Protein AF-A0A358N9A8-F1 (afdb_monomer_lite)

Foldseek 3Di:
DDDQDFPWKWKWFFPDWDDDPFWIKTWIWTAIPPFAIKTKIKIQGAPDPVSQKDWIWIKMWHQGPVRDIKIWTWTFMWGDDPQKIWTWTWTCIPVQFIKIKIWIQRNVVRMIIITIGGDDRPPD

Radius of gyration: 14.3 Å; chains: 1; bounding box: 41×36×43 Å

Sequence (124 aa):
MTSIQTKGTGSGTISLVEVDTSEIRIHFEGKVDGFGRIFSTIRLRATDPKRELGSVEGNACIFAPDHSLITSPVRGSFRRVGDTFHTTHTDAVSDGRMNIVRQVHNLATKEVDIQWFSTFDTDS

Secondary structure (DSSP, 8-state):
-------EEEEEEEEEEEE-SS-EEEEEEEEETTTEEEEEEEEEEESSTT--EEEEEEEEEEE-TTS-EEEEEEEEEEEEETTEEEEEEEEE-TTS-EEEEEEEEETTT-EEEEEEEEEE-TT-

Structure (mmCIF, N/CA/C/O backbone):
data_AF-A0A358N9A8-F1
#
_entry.id   AF-A0A358N9A8-F1
#
loop_
_atom_site.group_PDB
_atom_site.id
_atom_site.type_symbol
_atom_site.label_atom_id
_atom_site.label_alt_id
_atom_site.label_comp_id
_atom_site.label_asym_id
_atom_site.label_entity_id
_atom_site.label_seq_id
_atom_site.pdbx_PDB_ins_code
_atom_site.Cartn_x
_atom_site.Cartn_y
_atom_site.Cartn_z
_atom_site.occupancy
_atom_site.B_iso_or_equiv
_atom_site.auth_seq_id
_atom_site.auth_comp_id
_atom_site.auth_asym_id
_atom_site.auth_atom_id
_atom_site.pdbx_PDB_model_num
ATOM 1 N N . MET A 1 1 ? 11.532 27.191 4.819 1.00 44.78 1 MET A N 1
ATOM 2 C CA . MET A 1 1 ? 11.197 25.752 4.841 1.00 44.78 1 MET A CA 1
ATOM 3 C C . MET A 1 1 ? 10.933 25.340 3.406 1.00 44.78 1 MET A C 1
ATOM 5 O O . MET A 1 1 ? 9.970 25.827 2.829 1.00 44.78 1 MET A O 1
ATOM 9 N N . THR A 1 2 ? 11.815 24.553 2.800 1.00 49.38 2 THR A N 1
ATOM 10 C CA . THR A 1 2 ? 11.597 24.027 1.446 1.00 49.38 2 THR A CA 1
ATOM 11 C C . THR A 1 2 ? 10.539 22.935 1.553 1.00 49.38 2 THR A C 1
ATOM 13 O O . THR A 1 2 ? 10.720 21.982 2.308 1.00 49.38 2 THR A O 1
ATOM 16 N N . SER A 1 3 ? 9.395 23.106 0.895 1.00 59.84 3 SER A N 1
ATOM 17 C CA . SER A 1 3 ? 8.354 22.081 0.878 1.00 59.84 3 SER A CA 1
ATOM 18 C C . SER A 1 3 ? 8.841 20.871 0.084 1.00 59.84 3 SER A C 1
ATOM 20 O O . SER A 1 3 ? 9.445 21.019 -0.977 1.00 59.84 3 SER A O 1
ATOM 22 N N . ILE A 1 4 ? 8.577 19.669 0.596 1.00 65.50 4 ILE A N 1
ATOM 23 C CA . ILE A 1 4 ? 8.760 18.435 -0.168 1.00 65.50 4 ILE A CA 1
ATOM 24 C C . ILE A 1 4 ? 7.751 18.476 -1.329 1.00 65.50 4 ILE A C 1
ATOM 26 O O . ILE A 1 4 ? 6.540 18.456 -1.111 1.00 65.50 4 ILE A O 1
ATOM 30 N N . GLN A 1 5 ? 8.255 18.634 -2.554 1.00 71.69 5 GLN A N 1
ATOM 31 C CA . GLN A 1 5 ? 7.444 18.740 -3.769 1.00 71.69 5 GLN A CA 1
ATOM 32 C C . GLN A 1 5 ? 7.096 17.350 -4.289 1.00 71.69 5 GLN A C 1
ATOM 34 O O . GLN A 1 5 ? 7.977 16.498 -4.428 1.00 71.69 5 GLN A O 1
ATOM 39 N N . THR A 1 6 ? 5.814 17.129 -4.586 1.00 81.25 6 THR A N 1
ATOM 40 C CA . THR A 1 6 ? 5.368 15.877 -5.205 1.00 81.25 6 THR A CA 1
ATOM 41 C C . THR A 1 6 ? 6.037 15.706 -6.562 1.00 81.25 6 THR A C 1
ATOM 43 O O . THR A 1 6 ? 6.132 16.654 -7.343 1.00 81.25 6 THR A O 1
ATOM 46 N N . LYS A 1 7 ? 6.533 14.502 -6.833 1.00 86.81 7 LYS A N 1
ATOM 47 C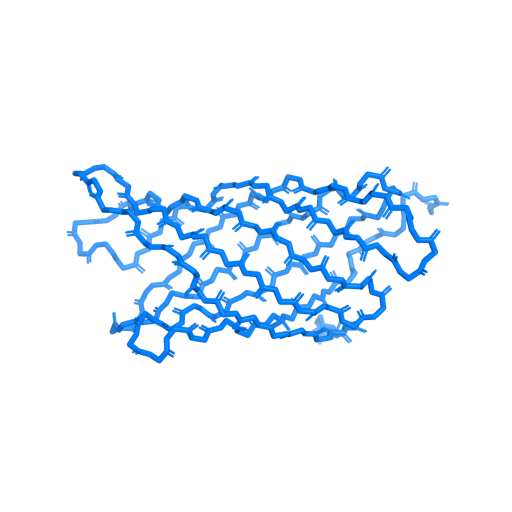 CA . LYS A 1 7 ? 7.105 14.146 -8.134 1.00 86.81 7 LYS A CA 1
ATOM 48 C C . LYS A 1 7 ? 6.078 13.479 -9.040 1.00 86.81 7 LYS A C 1
ATOM 50 O O . LYS A 1 7 ? 6.204 13.564 -10.257 1.00 86.81 7 LYS A O 1
ATOM 55 N N . GLY A 1 8 ? 5.056 12.864 -8.456 1.00 91.25 8 GLY A N 1
ATOM 56 C CA . GLY A 1 8 ? 3.970 12.262 -9.206 1.00 91.25 8 GLY A CA 1
ATOM 57 C C . GLY A 1 8 ? 2.862 11.733 -8.309 1.00 91.25 8 GLY A C 1
ATOM 58 O O . GLY A 1 8 ? 2.958 11.712 -7.077 1.00 91.25 8 GLY A O 1
ATOM 59 N N . THR A 1 9 ? 1.788 11.320 -8.966 1.00 95.94 9 THR A N 1
ATOM 60 C CA . THR A 1 9 ? 0.574 10.811 -8.339 1.00 95.94 9 THR A CA 1
ATOM 61 C C . THR A 1 9 ? 0.282 9.388 -8.788 1.00 95.94 9 THR A C 1
ATOM 63 O O . THR A 1 9 ? 0.950 8.821 -9.651 1.00 95.94 9 THR A O 1
ATOM 66 N N . GLY A 1 10 ? -0.706 8.777 -8.159 1.00 96.75 10 GLY A N 1
ATOM 67 C CA . GLY A 1 10 ? -1.275 7.516 -8.581 1.00 96.75 10 GLY A CA 1
ATOM 68 C C . GLY A 1 10 ? -2.612 7.300 -7.899 1.00 96.75 10 GLY A C 1
ATOM 69 O O . GLY A 1 10 ? -2.962 8.000 -6.949 1.00 96.75 10 GLY A O 1
ATOM 70 N N . SER A 1 11 ? -3.346 6.315 -8.386 1.00 98.31 11 SER A N 1
ATOM 71 C CA . SER A 1 11 ? -4.594 5.876 -7.775 1.00 98.31 11 SER A CA 1
ATOM 72 C C . SER A 1 11 ? -4.722 4.366 -7.879 1.00 98.31 11 SER A C 1
ATOM 74 O O . SER A 1 11 ? -4.115 3.732 -8.749 1.00 98.31 11 SER A O 1
ATOM 76 N N . GLY A 1 12 ? -5.497 3.780 -6.978 1.00 98.25 12 GLY A N 1
ATOM 77 C CA . GLY A 1 12 ? -5.767 2.355 -6.960 1.00 98.25 12 GLY A CA 1
ATOM 78 C C . GLY A 1 12 ? -7.076 2.005 -6.278 1.00 98.25 12 GLY A C 1
ATOM 79 O O . GLY A 1 12 ? -7.799 2.861 -5.768 1.00 98.25 12 GLY A O 1
ATOM 80 N N . THR A 1 13 ? -7.358 0.712 -6.267 1.00 98.81 13 THR A N 1
ATOM 81 C CA . THR A 1 13 ? -8.537 0.119 -5.654 1.00 98.81 13 THR A CA 1
ATOM 82 C C . THR A 1 13 ? -8.106 -0.982 -4.700 1.00 98.81 13 THR A C 1
ATOM 84 O O . THR A 1 13 ? -7.287 -1.838 -5.040 1.00 98.81 13 THR A O 1
ATOM 87 N N . ILE A 1 14 ? -8.669 -0.963 -3.496 1.00 98.88 14 ILE A N 1
ATOM 88 C CA . ILE A 1 14 ? -8.496 -2.008 -2.493 1.00 98.88 14 ILE A CA 1
ATOM 89 C C . ILE A 1 14 ? -9.221 -3.263 -2.976 1.00 98.88 14 ILE A C 1
ATOM 91 O O . ILE A 1 14 ? -10.448 -3.281 -3.076 1.00 98.88 14 ILE A O 1
ATOM 95 N N . SER A 1 15 ? -8.466 -4.326 -3.231 1.00 98.56 15 SER A N 1
ATOM 96 C CA . SER A 1 15 ? -8.985 -5.614 -3.693 1.00 98.56 15 SER A CA 1
ATOM 97 C C . SER A 1 15 ? -9.342 -6.550 -2.538 1.00 98.56 15 SER A C 1
ATOM 99 O O . SER A 1 15 ? -10.272 -7.347 -2.652 1.00 98.56 15 SER A O 1
ATOM 101 N N . LEU A 1 16 ? -8.643 -6.439 -1.405 1.00 98.56 16 LEU A N 1
ATOM 102 C CA . LEU A 1 16 ? -8.885 -7.256 -0.217 1.00 98.56 16 LEU A CA 1
ATOM 103 C C . LEU A 1 16 ? -8.461 -6.514 1.054 1.00 98.56 16 LEU A C 1
ATOM 105 O O . LEU A 1 16 ? -7.435 -5.835 1.088 1.00 98.56 16 LEU A O 1
ATOM 109 N N . VAL A 1 17 ? -9.240 -6.694 2.122 1.00 98.25 17 VAL A N 1
ATOM 110 C CA . VAL A 1 17 ? -8.864 -6.297 3.482 1.00 98.25 17 VAL A CA 1
ATOM 111 C C . VAL A 1 17 ? -8.942 -7.526 4.375 1.00 98.25 17 VAL A C 1
ATOM 113 O O . VAL A 1 17 ? -10.002 -8.137 4.487 1.00 98.25 17 VAL A O 1
ATOM 116 N N . GLU A 1 18 ? -7.836 -7.864 5.024 1.00 98.00 18 GLU A N 1
ATOM 117 C CA . GLU A 1 18 ? -7.786 -8.885 6.067 1.00 98.00 18 GLU A CA 1
ATOM 118 C C . GLU A 1 18 ? -7.688 -8.201 7.428 1.00 98.00 18 GLU A C 1
ATOM 120 O O . GLU A 1 18 ? -6.911 -7.261 7.608 1.00 98.00 18 GLU A O 1
ATOM 125 N N . VAL A 1 19 ? -8.457 -8.680 8.400 1.00 94.44 19 VAL A N 1
ATOM 126 C CA . VAL A 1 19 ? -8.456 -8.140 9.760 1.00 94.44 19 VAL A CA 1
ATOM 127 C C . VAL A 1 19 ? -8.074 -9.250 10.724 1.00 94.44 19 VAL A C 1
ATOM 129 O O . VAL A 1 19 ? -8.743 -10.277 10.788 1.00 94.44 19 VAL A O 1
ATOM 132 N N . ASP A 1 20 ? -7.014 -9.012 11.486 1.00 91.50 20 ASP A N 1
ATOM 133 C CA . ASP A 1 20 ? -6.575 -9.842 12.601 1.00 91.50 20 ASP A CA 1
ATOM 134 C C . ASP A 1 20 ? -6.628 -9.014 13.903 1.00 91.50 20 ASP A C 1
ATOM 136 O O . ASP A 1 20 ? -6.800 -7.788 13.914 1.00 91.50 20 ASP A O 1
ATOM 140 N N . THR A 1 21 ? -6.467 -9.706 15.023 1.00 84.88 21 THR A N 1
ATOM 141 C CA . THR A 1 21 ? -6.307 -9.174 16.376 1.00 84.88 21 THR A CA 1
ATOM 142 C C . THR A 1 21 ? -5.139 -8.195 16.497 1.00 84.88 21 THR A C 1
ATOM 144 O O . THR A 1 21 ? -5.259 -7.191 17.196 1.00 84.88 21 THR A O 1
ATOM 147 N N . SER A 1 22 ? -4.027 -8.454 15.800 1.00 86.69 22 SER A N 1
ATOM 148 C CA . SER A 1 22 ? -2.788 -7.667 15.910 1.00 86.69 22 SER A CA 1
ATOM 149 C C . SER A 1 22 ? -2.514 -6.740 14.720 1.00 86.69 22 SER A C 1
ATOM 151 O O . SER A 1 22 ? -1.765 -5.772 14.860 1.00 86.69 22 SER A O 1
ATOM 153 N N . GLU A 1 23 ? -3.128 -6.983 13.558 1.00 94.56 23 GLU A N 1
ATOM 154 C CA . GLU A 1 23 ? -2.877 -6.201 12.345 1.00 94.56 23 GLU A CA 1
ATOM 155 C C . GLU A 1 23 ? -4.074 -6.150 11.386 1.00 94.56 23 GLU A C 1
ATOM 157 O O . GLU A 1 23 ? -4.995 -6.960 11.454 1.00 94.56 23 GLU A O 1
ATOM 162 N N . ILE A 1 24 ? -4.055 -5.173 10.478 1.00 96.94 24 ILE A N 1
ATOM 163 C CA . ILE A 1 24 ? -4.920 -5.123 9.290 1.00 96.94 24 ILE A CA 1
ATOM 164 C C . ILE A 1 24 ? -4.018 -5.252 8.067 1.00 96.94 24 ILE A C 1
ATOM 166 O O . ILE A 1 24 ? -3.017 -4.541 7.981 1.00 96.94 24 ILE A O 1
ATOM 170 N N . ARG A 1 25 ? -4.365 -6.119 7.113 1.00 98.38 25 ARG A N 1
ATOM 171 C CA . ARG A 1 25 ? -3.690 -6.176 5.809 1.00 98.38 25 ARG A CA 1
ATOM 172 C C . ARG A 1 25 ? -4.584 -5.581 4.740 1.00 98.38 25 ARG A C 1
ATOM 174 O O . ARG A 1 25 ? -5.761 -5.922 4.664 1.00 98.38 25 ARG A O 1
ATOM 181 N N . ILE A 1 26 ? -4.023 -4.703 3.922 1.00 98.56 26 ILE A N 1
ATOM 182 C CA . ILE A 1 26 ? -4.706 -4.095 2.781 1.00 98.56 26 ILE A CA 1
ATOM 183 C C . ILE A 1 26 ? -3.947 -4.507 1.530 1.00 98.56 26 ILE A C 1
ATOM 185 O O . ILE A 1 26 ? -2.739 -4.283 1.427 1.00 98.56 26 ILE A O 1
ATOM 189 N N . HIS A 1 27 ? -4.675 -5.099 0.592 1.00 98.69 27 HIS A N 1
ATOM 190 C CA . HIS A 1 27 ? -4.202 -5.388 -0.753 1.00 98.69 27 HIS A CA 1
ATOM 191 C C . HIS A 1 27 ? -4.869 -4.413 -1.702 1.00 98.69 27 HIS A C 1
ATOM 193 O O . HIS A 1 27 ? -6.085 -4.217 -1.634 1.00 98.69 27 HIS A O 1
ATOM 199 N N . PHE A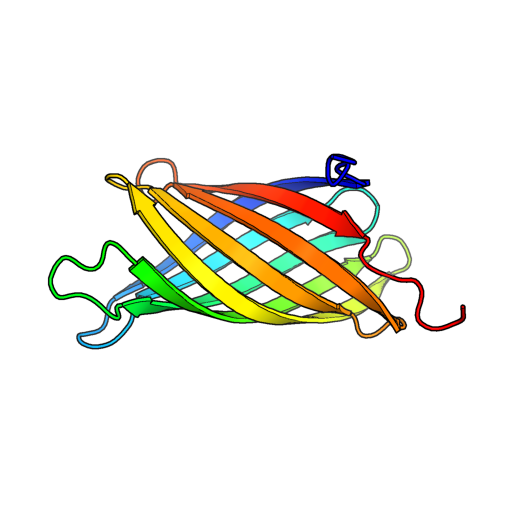 1 28 ? -4.089 -3.799 -2.576 1.00 98.69 28 PHE A N 1
ATOM 200 C CA . PHE A 1 28 ? -4.619 -2.893 -3.578 1.00 98.69 28 PHE A CA 1
ATOM 201 C C . PHE A 1 28 ? -3.818 -2.979 -4.869 1.00 98.69 28 PHE A C 1
ATOM 203 O O . PHE A 1 28 ? -2.644 -3.357 -4.887 1.00 98.69 28 PHE A O 1
ATOM 210 N N . GLU A 1 29 ? -4.470 -2.602 -5.955 1.00 98.62 29 GLU A N 1
ATOM 211 C CA . GLU A 1 29 ? -3.865 -2.496 -7.274 1.00 98.62 29 GLU A CA 1
ATOM 212 C C . GLU A 1 29 ? -4.257 -1.178 -7.928 1.00 98.62 29 GLU A C 1
ATOM 214 O O . GLU A 1 29 ? -5.282 -0.591 -7.591 1.00 98.62 29 GLU A O 1
ATOM 219 N N . GLY A 1 30 ? -3.439 -0.677 -8.846 1.00 97.88 30 GLY A N 1
ATOM 220 C CA . GLY A 1 30 ? -3.677 0.641 -9.418 1.00 97.88 30 GLY A CA 1
ATOM 221 C C . GLY A 1 30 ? -2.648 1.057 -10.449 1.00 97.88 30 GLY A C 1
ATOM 222 O O . GLY A 1 30 ? -1.934 0.226 -11.006 1.00 97.88 30 GLY A O 1
ATOM 223 N N . LYS A 1 31 ? -2.541 2.362 -10.682 1.00 97.19 31 LYS A N 1
ATOM 224 C CA . LYS A 1 31 ? -1.551 2.961 -11.577 1.00 97.19 31 LYS A CA 1
ATOM 225 C C . LYS A 1 31 ? -0.822 4.099 -10.874 1.00 97.19 31 LYS A C 1
ATOM 227 O O . LYS A 1 31 ? -1.444 4.91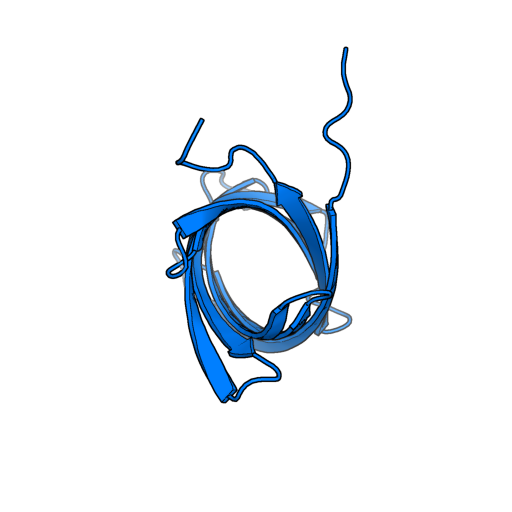0 -10.193 1.00 97.19 31 LYS A O 1
ATOM 232 N N . VAL A 1 32 ? 0.489 4.164 -11.077 1.00 94.38 32 VAL A N 1
ATOM 233 C CA . VAL A 1 32 ? 1.355 5.241 -10.588 1.00 94.38 32 VAL A CA 1
ATOM 234 C C . VAL A 1 32 ? 1.998 5.939 -11.780 1.00 94.38 32 VAL A C 1
ATOM 236 O O . VAL A 1 32 ? 2.589 5.293 -12.653 1.00 94.38 32 VAL A O 1
ATOM 239 N N . ASP A 1 33 ? 1.877 7.262 -11.819 1.00 91.00 33 ASP A N 1
ATOM 240 C CA . ASP A 1 33 ? 2.419 8.097 -12.882 1.00 91.00 33 ASP A CA 1
ATOM 241 C C . ASP A 1 33 ? 3.945 7.991 -12.919 1.00 91.00 33 ASP A C 1
ATOM 243 O O . ASP A 1 33 ? 4.619 8.071 -11.891 1.00 91.00 33 ASP A O 1
ATOM 247 N N . GLY A 1 34 ? 4.486 7.780 -14.120 1.00 85.25 34 GLY A N 1
ATOM 248 C CA . GLY A 1 34 ? 5.919 7.571 -14.344 1.00 85.25 34 GLY A CA 1
ATOM 249 C C . GLY A 1 34 ? 6.436 6.164 -14.017 1.00 85.25 34 GLY A C 1
ATOM 250 O O . GLY A 1 34 ? 7.602 5.897 -14.285 1.00 85.25 34 GLY A O 1
ATOM 251 N N . PHE A 1 35 ? 5.603 5.263 -13.482 1.00 88.75 35 PHE A N 1
ATOM 252 C CA . PHE A 1 35 ? 6.022 3.904 -13.118 1.00 88.75 35 PHE A CA 1
ATOM 253 C C . PHE A 1 35 ? 5.231 2.805 -13.832 1.00 88.75 35 PHE A C 1
ATOM 255 O O . PHE A 1 35 ? 5.850 1.914 -14.396 1.00 88.75 35 PHE A O 1
ATOM 262 N N . GLY A 1 36 ? 3.893 2.841 -13.834 1.00 93.69 36 GLY A N 1
ATOM 263 C CA . GLY A 1 36 ? 3.068 1.783 -14.440 1.00 93.69 36 GLY A CA 1
ATOM 264 C C . GLY A 1 36 ? 1.992 1.224 -13.510 1.00 93.69 36 GLY A C 1
ATOM 265 O O . GLY A 1 36 ? 1.474 1.943 -12.653 1.00 93.69 36 GLY A O 1
ATOM 266 N N . ARG A 1 37 ? 1.609 -0.046 -13.711 1.00 97.25 37 ARG A N 1
ATOM 267 C CA . ARG A 1 37 ? 0.559 -0.711 -12.916 1.00 97.25 37 ARG A CA 1
ATOM 268 C C . ARG A 1 37 ? 1.157 -1.293 -11.641 1.00 97.25 37 ARG A C 1
ATOM 270 O O . ARG A 1 37 ? 2.075 -2.099 -11.734 1.00 97.25 37 ARG A O 1
ATOM 277 N N . ILE A 1 38 ? 0.619 -0.918 -10.485 1.00 97.12 38 ILE A N 1
ATOM 278 C CA . ILE A 1 38 ? 1.064 -1.365 -9.160 1.00 97.12 38 ILE A CA 1
ATOM 279 C C . ILE A 1 38 ? 0.142 -2.450 -8.600 1.00 97.12 38 ILE A C 1
ATOM 281 O O . ILE A 1 38 ? -1.074 -2.390 -8.774 1.00 97.12 38 ILE A O 1
ATOM 285 N N . PHE A 1 39 ? 0.734 -3.389 -7.871 1.00 98.31 39 PHE A N 1
ATOM 286 C CA . PHE A 1 39 ? 0.096 -4.327 -6.957 1.00 98.31 39 PHE A CA 1
ATOM 287 C C . PHE A 1 39 ? 0.834 -4.237 -5.626 1.00 98.31 39 PHE A C 1
ATOM 289 O O . PHE A 1 39 ? 2.065 -4.287 -5.597 1.00 98.31 39 PHE A O 1
ATOM 296 N N . SER A 1 40 ? 0.117 -4.067 -4.524 1.00 98.31 40 SER A N 1
ATOM 297 C CA . SER A 1 40 ? 0.746 -3.849 -3.227 1.00 98.31 40 SER A CA 1
ATOM 298 C C . SER A 1 40 ? -0.035 -4.507 -2.106 1.00 98.31 40 SER A C 1
ATOM 300 O O . SER A 1 40 ? -1.267 -4.524 -2.102 1.00 98.31 40 SER A O 1
ATOM 302 N N . THR A 1 41 ? 0.716 -5.011 -1.133 1.00 98.62 41 THR A N 1
ATOM 303 C CA . THR A 1 41 ? 0.193 -5.494 0.139 1.00 98.62 41 THR A CA 1
ATOM 304 C C . THR A 1 41 ? 0.882 -4.724 1.250 1.00 98.62 41 THR A C 1
ATOM 306 O O . THR A 1 41 ? 2.111 -4.749 1.359 1.00 98.62 41 THR A O 1
ATOM 309 N N . ILE A 1 42 ? 0.089 -4.103 2.118 1.00 98.50 42 ILE A N 1
ATOM 310 C CA . ILE A 1 42 ? 0.572 -3.441 3.329 1.00 98.50 42 ILE A CA 1
ATOM 311 C C . ILE A 1 42 ? -0.060 -4.057 4.573 1.00 98.50 42 ILE A C 1
ATOM 313 O O . ILE A 1 42 ? -1.202 -4.509 4.553 1.00 98.50 42 ILE A O 1
ATOM 317 N N . ARG A 1 43 ? 0.693 -4.061 5.669 1.00 98.44 43 ARG A N 1
ATOM 318 C CA . ARG A 1 43 ? 0.289 -4.505 7.002 1.00 98.44 43 ARG A CA 1
ATOM 319 C C . ARG A 1 43 ? 0.339 -3.312 7.940 1.00 98.44 43 ARG A C 1
ATOM 321 O O . ARG A 1 43 ? 1.361 -2.634 8.012 1.00 98.44 43 ARG A O 1
ATOM 328 N N . LEU A 1 44 ? -0.755 -3.073 8.649 1.00 98.31 44 LEU A N 1
ATOM 329 C CA . LEU A 1 44 ? -0.938 -1.974 9.586 1.00 98.31 44 LEU A CA 1
ATOM 330 C C . LEU A 1 44 ? -0.978 -2.535 11.006 1.00 98.31 44 LEU A C 1
ATOM 332 O O . LEU A 1 44 ? -1.914 -3.256 11.363 1.00 98.31 44 LEU A O 1
ATOM 336 N N . ARG A 1 45 ? 0.025 -2.194 11.816 1.00 98.06 45 ARG A N 1
ATOM 337 C CA . ARG A 1 45 ? 0.115 -2.588 13.229 1.00 98.06 45 ARG A CA 1
ATOM 338 C C . ARG A 1 45 ? -0.094 -1.372 14.112 1.00 98.06 45 ARG A C 1
ATOM 340 O O . ARG A 1 45 ? 0.731 -0.462 14.111 1.00 98.06 45 ARG A O 1
ATOM 347 N N . ALA A 1 46 ? -1.202 -1.352 14.844 1.00 96.25 46 ALA A N 1
ATOM 348 C CA . ALA A 1 46 ? -1.509 -0.265 15.763 1.00 96.25 46 ALA A CA 1
ATOM 349 C C . ALA A 1 46 ? -0.517 -0.233 16.933 1.00 96.25 46 ALA A C 1
ATOM 351 O O . ALA A 1 46 ? -0.163 -1.277 17.476 1.00 96.25 46 ALA A O 1
ATOM 352 N N . THR A 1 47 ? -0.111 0.966 17.342 1.00 95.25 47 THR A N 1
ATOM 353 C CA . THR A 1 47 ? 0.717 1.181 18.543 1.00 95.25 47 THR A CA 1
ATOM 354 C C . THR A 1 47 ? -0.063 1.849 19.672 1.00 95.25 47 THR A C 1
ATOM 356 O O . THR A 1 47 ? 0.502 2.145 20.722 1.00 95.25 47 THR A O 1
ATOM 359 N N . ASP A 1 48 ? -1.355 2.100 19.466 1.00 93.62 48 ASP A N 1
ATOM 360 C CA . ASP A 1 48 ? -2.259 2.700 20.437 1.00 93.62 48 ASP A CA 1
ATOM 361 C C . ASP A 1 48 ? -3.563 1.879 20.583 1.00 93.62 48 ASP A C 1
ATOM 363 O O . ASP A 1 48 ? -3.995 1.224 19.629 1.00 93.62 48 ASP A O 1
ATOM 367 N N . PRO A 1 49 ? -4.247 1.932 21.745 1.00 90.38 49 PRO A N 1
ATOM 368 C CA . PRO A 1 49 ? -5.478 1.167 21.969 1.00 90.38 49 PRO A CA 1
ATOM 369 C C . PRO A 1 49 ? -6.649 1.539 21.048 1.00 90.38 49 PRO A C 1
ATOM 371 O O . PRO A 1 49 ? -7.530 0.710 20.824 1.00 90.38 49 PRO A O 1
ATOM 374 N N . LYS A 1 50 ? -6.686 2.768 20.510 1.00 91.62 50 LYS A N 1
ATOM 375 C CA . LYS A 1 50 ? -7.747 3.222 19.591 1.00 91.62 50 LYS A CA 1
ATOM 376 C C . LYS A 1 50 ? -7.456 2.857 18.134 1.00 91.62 50 LYS A C 1
ATOM 378 O O . LYS A 1 50 ? -8.314 3.057 17.264 1.00 91.62 50 LYS A O 1
ATOM 383 N N . ARG A 1 51 ? -6.275 2.288 17.864 1.00 92.62 51 ARG A N 1
ATOM 384 C CA . ARG A 1 51 ? -5.803 1.916 16.525 1.00 92.62 51 ARG A CA 1
ATOM 385 C C . ARG A 1 51 ? -5.863 3.111 15.571 1.00 92.62 51 ARG A C 1
ATOM 387 O O . ARG A 1 51 ? -6.318 2.993 14.431 1.00 92.62 51 ARG A O 1
ATOM 394 N N . GLU A 1 52 ? -5.489 4.280 16.078 1.00 95.81 52 GLU A N 1
ATOM 395 C CA . GLU A 1 52 ? -5.449 5.553 15.358 1.00 95.81 52 GLU A CA 1
ATOM 396 C C . GLU A 1 52 ? -4.061 5.851 14.788 1.00 95.81 52 GLU A C 1
ATOM 398 O O . GLU A 1 52 ? -3.940 6.686 13.894 1.00 95.81 52 GLU A O 1
ATOM 403 N N . LEU A 1 53 ? -3.016 5.168 15.253 1.00 97.00 53 LEU A N 1
ATOM 404 C CA . LEU A 1 53 ? -1.665 5.291 14.721 1.00 97.00 53 LEU A CA 1
ATOM 405 C C . LEU A 1 53 ? -0.863 3.996 14.865 1.00 97.00 53 LEU A C 1
ATOM 407 O O . LEU A 1 53 ? -1.182 3.113 15.663 1.00 97.00 53 LEU A O 1
ATOM 411 N N . GLY A 1 54 ? 0.209 3.888 14.091 1.00 97.50 54 GLY A N 1
ATOM 412 C CA . GLY A 1 54 ? 1.105 2.748 14.192 1.00 97.50 54 GLY A CA 1
ATOM 413 C C . GLY A 1 54 ? 2.078 2.635 13.034 1.00 97.50 54 GLY A C 1
ATOM 414 O O . GLY A 1 54 ? 2.379 3.629 12.370 1.00 97.50 54 GLY A O 1
ATOM 415 N N . SER A 1 55 ? 2.573 1.423 12.792 1.00 98.38 55 SER A N 1
ATOM 416 C CA . SER A 1 55 ? 3.519 1.137 11.713 1.00 98.38 55 SER A CA 1
ATOM 417 C C . SER A 1 55 ? 2.835 0.564 10.473 1.00 98.38 55 SER A C 1
ATOM 419 O O . SER A 1 55 ? 1.813 -0.123 10.564 1.00 98.38 55 SER A O 1
ATOM 421 N N . VAL A 1 56 ? 3.418 0.855 9.307 1.00 98.44 56 VAL A N 1
ATOM 422 C CA . VAL A 1 56 ? 3.091 0.208 8.033 1.00 98.44 56 VAL A CA 1
ATOM 423 C C . VAL A 1 56 ? 4.308 -0.537 7.500 1.00 98.44 56 VAL A C 1
ATOM 425 O O . VAL A 1 56 ? 5.411 0.009 7.437 1.00 98.44 56 VAL A O 1
ATOM 428 N N . GLU A 1 57 ? 4.103 -1.785 7.093 1.00 98.38 57 GLU A N 1
ATOM 429 C CA . GLU A 1 57 ? 5.119 -2.599 6.430 1.00 98.38 57 GLU A CA 1
ATOM 430 C C . GLU A 1 57 ? 4.503 -3.374 5.271 1.00 98.38 57 GLU A C 1
ATOM 432 O O . GLU A 1 57 ? 3.398 -3.894 5.388 1.00 98.38 57 GLU A O 1
ATOM 437 N N . GLY A 1 58 ? 5.207 -3.500 4.154 1.00 97.94 58 GLY A N 1
ATOM 438 C CA . GLY A 1 58 ? 4.660 -4.179 2.988 1.00 97.94 58 GLY A CA 1
ATOM 439 C C . GLY A 1 58 ? 5.655 -4.358 1.860 1.00 97.94 58 GLY A C 1
ATOM 440 O O . GLY A 1 58 ? 6.861 -4.168 2.043 1.00 97.94 58 GLY A O 1
ATOM 441 N N . ASN A 1 59 ? 5.122 -4.712 0.697 1.00 98.06 59 ASN A N 1
ATOM 442 C CA . ASN A 1 59 ? 5.838 -4.707 -0.570 1.00 98.06 59 ASN A CA 1
ATOM 443 C C . ASN A 1 59 ? 4.901 -4.216 -1.672 1.00 98.06 59 ASN A C 1
ATOM 445 O O . ASN A 1 59 ? 3.717 -4.557 -1.682 1.00 98.06 59 ASN A O 1
ATOM 449 N N . ALA A 1 60 ? 5.466 -3.472 -2.610 1.00 97.06 60 ALA A N 1
ATOM 450 C CA . ALA A 1 60 ? 4.851 -3.106 -3.868 1.00 97.06 60 ALA A CA 1
ATOM 451 C C . ALA A 1 60 ? 5.594 -3.781 -5.025 1.00 97.06 60 ALA A C 1
ATOM 453 O O . ALA A 1 60 ? 6.813 -3.958 -4.994 1.00 97.06 60 ALA A O 1
ATOM 454 N N . CYS A 1 61 ? 4.839 -4.134 -6.053 1.00 97.31 61 CYS A N 1
ATOM 455 C CA . CYS A 1 61 ? 5.312 -4.661 -7.318 1.00 97.31 61 CYS A CA 1
ATOM 456 C C . CYS A 1 61 ? 4.673 -3.843 -8.440 1.00 97.31 61 CYS A C 1
ATOM 458 O O . CYS A 1 61 ? 3.471 -3.583 -8.404 1.00 97.31 61 CYS A O 1
ATOM 460 N N . ILE A 1 62 ? 5.466 -3.417 -9.415 1.00 95.56 62 ILE A N 1
ATOM 461 C CA . ILE A 1 62 ? 5.020 -2.609 -10.540 1.00 95.56 62 ILE A CA 1
ATOM 462 C C . ILE A 1 62 ? 5.419 -3.300 -11.838 1.00 95.56 62 ILE A C 1
ATOM 464 O O . ILE A 1 62 ? 6.580 -3.657 -12.028 1.00 95.56 62 ILE A O 1
ATOM 468 N N . PHE A 1 63 ? 4.452 -3.431 -12.742 1.00 95.94 63 PHE A N 1
ATOM 469 C CA . PHE A 1 63 ? 4.705 -3.739 -14.144 1.00 95.94 63 PHE A CA 1
ATOM 470 C C . PHE A 1 63 ? 4.816 -2.427 -14.912 1.00 95.94 63 PHE A C 1
ATOM 472 O O . PHE A 1 63 ? 3.823 -1.703 -15.082 1.00 95.94 63 PHE A O 1
ATOM 479 N N . ALA A 1 64 ? 6.038 -2.109 -15.327 1.00 93.19 64 ALA A N 1
ATOM 480 C CA . ALA A 1 64 ? 6.329 -0.887 -16.053 1.00 93.19 64 ALA A CA 1
ATOM 481 C C . ALA A 1 64 ? 5.911 -0.989 -17.533 1.00 93.19 64 ALA A C 1
ATOM 483 O O . ALA A 1 64 ? 5.731 -2.093 -18.057 1.00 93.19 64 ALA A O 1
ATOM 484 N N . PRO A 1 65 ? 5.735 0.148 -18.236 1.00 90.81 65 PRO A N 1
ATOM 485 C CA . PRO A 1 65 ? 5.347 0.154 -19.649 1.00 90.81 65 PRO A CA 1
ATOM 486 C C . PRO A 1 65 ? 6.306 -0.600 -20.579 1.00 90.81 65 PRO A C 1
ATOM 488 O O . PRO A 1 65 ? 5.883 -1.065 -21.630 1.00 90.81 65 PRO A O 1
ATOM 491 N N . ASP A 1 66 ? 7.576 -0.732 -20.194 1.00 92.06 66 ASP A N 1
ATOM 492 C CA . ASP A 1 66 ? 8.611 -1.481 -20.917 1.00 92.06 66 ASP A CA 1
ATOM 493 C C . ASP A 1 66 ? 8.644 -2.982 -20.564 1.00 92.06 66 ASP A C 1
ATOM 495 O O . ASP A 1 66 ? 9.562 -3.697 -20.960 1.00 92.06 66 ASP A O 1
ATOM 499 N N . HIS A 1 67 ? 7.636 -3.459 -19.829 1.00 90.94 67 HIS A N 1
ATOM 500 C CA . HIS A 1 67 ? 7.470 -4.833 -19.353 1.00 90.94 67 HIS A CA 1
ATOM 501 C C . HIS A 1 67 ? 8.488 -5.267 -18.290 1.00 90.94 67 HIS A C 1
ATOM 503 O O . HIS A 1 67 ? 8.532 -6.448 -17.930 1.00 90.94 67 HIS A O 1
ATOM 509 N N . SER A 1 68 ? 9.276 -4.336 -17.750 1.00 93.00 68 SER A N 1
ATOM 510 C CA . SER A 1 68 ? 10.120 -4.616 -16.595 1.00 93.00 68 SER A CA 1
ATOM 511 C C . SER A 1 68 ? 9.290 -4.771 -15.316 1.00 93.00 68 SER A C 1
ATOM 513 O O . SER A 1 68 ? 8.182 -4.237 -15.175 1.00 93.00 68 SER A O 1
ATOM 515 N N . LEU A 1 69 ? 9.842 -5.544 -14.380 1.00 95.62 69 LEU A N 1
ATOM 516 C CA . LEU A 1 69 ? 9.291 -5.735 -13.047 1.00 95.62 69 LEU A CA 1
ATOM 517 C C . LEU A 1 69 ? 10.073 -4.873 -12.056 1.00 95.62 69 LEU A C 1
ATOM 519 O O . LEU A 1 69 ? 11.275 -5.068 -11.881 1.00 95.62 69 LEU A O 1
ATOM 523 N N . ILE A 1 70 ? 9.383 -3.957 -11.384 1.00 94.38 70 ILE A N 1
ATOM 524 C CA . ILE A 1 70 ? 9.956 -3.100 -10.346 1.00 94.38 70 ILE A CA 1
ATOM 525 C C . ILE A 1 70 ? 9.367 -3.518 -9.000 1.00 94.38 70 ILE A C 1
ATOM 527 O O . ILE A 1 70 ? 8.152 -3.627 -8.856 1.00 94.38 70 ILE A O 1
ATOM 531 N N . THR A 1 71 ? 10.207 -3.726 -7.992 1.00 95.94 71 THR A N 1
ATOM 532 C CA . THR A 1 71 ? 9.761 -4.070 -6.635 1.00 95.94 71 THR A CA 1
ATOM 533 C C . THR A 1 71 ? 10.219 -3.024 -5.638 1.00 95.94 71 THR A C 1
ATOM 535 O O . THR A 1 71 ? 11.297 -2.455 -5.795 1.00 95.94 71 THR A O 1
ATOM 538 N N . SER A 1 72 ? 9.431 -2.796 -4.593 1.00 94.12 72 SER A N 1
ATOM 539 C CA . SER A 1 72 ? 9.785 -1.872 -3.520 1.00 94.12 72 SER A CA 1
ATOM 540 C C . SER A 1 72 ? 9.292 -2.391 -2.167 1.00 94.12 72 SER A C 1
ATOM 542 O O . SER A 1 72 ? 8.097 -2.674 -2.030 1.00 94.12 72 SER A O 1
ATOM 544 N N . PRO A 1 73 ? 10.160 -2.524 -1.149 1.00 96.88 73 PRO A N 1
ATOM 545 C CA . PRO A 1 73 ? 9.713 -2.733 0.214 1.00 96.88 73 PRO A CA 1
ATOM 546 C C . PRO A 1 73 ? 9.120 -1.431 0.762 1.00 96.88 73 PRO A C 1
ATOM 548 O O . PRO A 1 73 ? 9.729 -0.373 0.662 1.00 96.88 73 PRO A O 1
ATOM 551 N N . VAL A 1 74 ? 7.965 -1.540 1.412 1.00 96.50 74 VAL A N 1
ATOM 552 C CA . VAL A 1 74 ? 7.246 -0.414 2.024 1.00 96.50 74 VAL A CA 1
ATOM 553 C C . VAL A 1 74 ? 7.516 -0.410 3.524 1.00 96.50 74 VAL A C 1
ATOM 555 O O . VAL A 1 74 ? 7.193 -1.401 4.185 1.00 96.50 74 VAL A O 1
ATOM 558 N N . ARG A 1 75 ? 8.087 0.656 4.098 1.00 97.75 75 ARG A N 1
ATOM 559 C CA . ARG A 1 75 ? 8.305 0.772 5.560 1.00 97.75 75 ARG A CA 1
ATOM 560 C C . ARG A 1 75 ? 8.001 2.178 6.069 1.00 97.75 75 ARG A C 1
ATOM 562 O O . ARG A 1 75 ? 8.548 3.152 5.562 1.00 97.75 75 ARG A O 1
ATOM 569 N N . GLY A 1 76 ? 7.148 2.300 7.084 1.00 97.94 76 GLY A N 1
ATOM 570 C CA . GLY A 1 76 ? 6.795 3.607 7.632 1.00 97.94 76 GLY A CA 1
ATOM 571 C C . GLY A 1 76 ? 5.765 3.579 8.752 1.00 97.94 76 GLY A C 1
ATOM 572 O O . GLY A 1 76 ? 5.700 2.641 9.546 1.00 97.94 76 GLY A O 1
ATOM 573 N N . SER A 1 77 ? 4.942 4.625 8.803 1.00 98.44 77 SER A N 1
ATOM 574 C CA . SER A 1 77 ? 3.886 4.793 9.806 1.00 98.44 77 SER A CA 1
ATOM 575 C C . SER A 1 77 ? 2.531 5.119 9.183 1.00 98.44 77 SER A C 1
ATOM 577 O O . SER A 1 77 ? 2.447 5.542 8.027 1.00 98.44 77 SER A O 1
ATOM 579 N N . PHE A 1 78 ? 1.463 4.927 9.956 1.00 98.50 78 PHE A N 1
ATOM 580 C CA . PHE A 1 78 ? 0.121 5.349 9.579 1.00 98.50 78 PHE A CA 1
ATOM 581 C C . PHE A 1 78 ? -0.552 6.186 10.665 1.00 98.50 78 PHE A C 1
ATOM 583 O O . PHE A 1 78 ? -0.232 6.086 11.851 1.00 98.50 78 PHE A O 1
ATOM 590 N N . ARG A 1 79 ? -1.541 6.972 10.235 1.00 98.12 79 ARG A N 1
ATOM 591 C CA . ARG A 1 79 ? -2.619 7.505 11.070 1.00 98.12 79 ARG A CA 1
ATOM 592 C C . ARG A 1 79 ? -3.969 7.129 10.480 1.00 98.12 79 ARG A C 1
ATOM 594 O O . ARG A 1 79 ? -4.115 7.113 9.262 1.00 98.12 79 ARG A O 1
ATOM 601 N N . ARG A 1 80 ? -4.958 6.859 11.326 1.00 97.19 80 ARG A N 1
ATOM 602 C CA . ARG A 1 80 ? -6.337 6.577 10.923 1.00 97.19 80 ARG A CA 1
ATOM 603 C C . ARG A 1 80 ? -7.250 7.719 11.347 1.00 97.19 80 ARG A C 1
ATOM 605 O O . ARG A 1 80 ? -7.223 8.138 12.500 1.00 97.19 80 ARG A O 1
ATOM 612 N N . VAL A 1 81 ? -8.083 8.180 10.423 1.00 97.50 81 VAL A N 1
ATOM 613 C CA . VAL A 1 81 ? -9.160 9.140 10.677 1.00 97.50 81 VAL A CA 1
ATOM 614 C C . VAL A 1 81 ? -10.440 8.528 10.126 1.00 97.50 81 VAL A C 1
ATOM 616 O O . VAL A 1 81 ? -10.585 8.370 8.919 1.00 97.50 81 VAL A O 1
ATOM 619 N N . GLY A 1 82 ? -11.349 8.117 11.014 1.00 96.19 82 GLY A N 1
ATOM 620 C CA . GLY A 1 82 ? -12.564 7.406 10.607 1.00 96.19 82 GLY A CA 1
ATOM 621 C C . GLY A 1 82 ? -12.257 6.086 9.888 1.00 96.19 82 GLY A C 1
ATOM 622 O O . GLY A 1 82 ? -11.588 5.211 10.445 1.00 96.19 82 GLY A O 1
ATOM 623 N N . ASP A 1 83 ? -12.757 5.953 8.665 1.00 96.56 83 ASP A N 1
ATOM 624 C CA . ASP A 1 83 ? -12.589 4.806 7.761 1.00 96.56 83 ASP A CA 1
ATOM 625 C C . ASP A 1 83 ? -11.327 4.884 6.883 1.00 96.56 83 ASP A C 1
ATOM 627 O O . ASP A 1 83 ? -11.084 3.998 6.061 1.00 96.56 83 ASP A O 1
ATOM 631 N N . THR A 1 84 ? -10.522 5.933 7.061 1.00 98.25 84 THR A N 1
ATOM 632 C CA . THR A 1 84 ? -9.408 6.257 6.178 1.00 98.25 84 THR A CA 1
ATOM 633 C C . THR A 1 84 ? -8.069 6.089 6.887 1.00 98.25 84 THR A C 1
ATOM 635 O O . THR A 1 84 ? -7.844 6.630 7.973 1.00 98.25 84 THR A O 1
ATOM 638 N N . PHE A 1 85 ? -7.148 5.363 6.253 1.00 98.31 85 PHE A N 1
ATOM 639 C CA . PHE A 1 85 ? -5.765 5.222 6.703 1.00 98.31 85 PHE A CA 1
ATOM 640 C C . PHE A 1 85 ? -4.838 6.084 5.852 1.00 98.31 85 PHE A C 1
ATOM 642 O O . PHE A 1 85 ? -4.718 5.892 4.646 1.00 98.31 85 PHE A O 1
ATOM 649 N N . HIS A 1 86 ? -4.135 7.006 6.494 1.00 98.56 86 HIS A N 1
ATOM 650 C CA . HIS A 1 86 ? -3.066 7.790 5.896 1.00 98.56 86 HIS A CA 1
ATOM 651 C C . HIS A 1 86 ? -1.731 7.138 6.235 1.00 98.56 86 HIS A C 1
ATOM 653 O O . HIS A 1 86 ? -1.333 7.139 7.399 1.00 98.56 86 HIS A O 1
ATOM 659 N N . THR A 1 87 ? -1.029 6.606 5.241 1.00 98.31 87 THR A N 1
ATOM 660 C CA . THR A 1 87 ? 0.307 6.031 5.425 1.00 98.31 87 THR A CA 1
ATOM 661 C C . THR A 1 87 ? 1.365 6.966 4.863 1.00 98.31 87 THR A C 1
ATOM 663 O O . THR A 1 87 ? 1.178 7.514 3.778 1.00 98.31 87 THR A O 1
ATOM 666 N N . THR A 1 88 ? 2.492 7.086 5.559 1.00 97.25 88 THR A N 1
ATOM 667 C CA . THR A 1 88 ? 3.714 7.708 5.038 1.00 97.25 88 THR A CA 1
ATOM 668 C C . THR A 1 88 ? 4.863 6.738 5.242 1.00 97.25 88 THR A C 1
ATOM 670 O O . THR A 1 88 ? 5.096 6.277 6.364 1.00 97.25 88 THR A O 1
ATOM 673 N N . HIS A 1 89 ? 5.569 6.415 4.166 1.00 96.31 89 HIS A N 1
ATOM 674 C CA . HIS A 1 89 ? 6.593 5.379 4.163 1.00 96.31 89 HIS A CA 1
ATOM 675 C C . HIS A 1 89 ? 7.705 5.681 3.162 1.00 96.31 89 HIS A C 1
ATOM 677 O O . HIS A 1 89 ? 7.588 6.588 2.339 1.00 96.31 89 HIS A O 1
ATOM 683 N N . THR A 1 90 ? 8.815 4.968 3.309 1.00 94.38 90 THR A N 1
ATOM 684 C CA . THR A 1 90 ? 9.934 4.989 2.370 1.00 94.38 90 THR A CA 1
ATOM 685 C C . THR A 1 90 ? 9.940 3.726 1.528 1.00 94.38 90 THR A C 1
ATOM 687 O O . THR A 1 90 ? 9.734 2.635 2.067 1.00 94.38 90 THR A O 1
ATOM 690 N N . ASP A 1 91 ? 10.295 3.904 0.262 1.00 91.56 91 ASP A N 1
ATOM 691 C CA . ASP A 1 91 ? 10.343 2.885 -0.774 1.00 91.56 91 ASP A CA 1
ATOM 692 C C . ASP A 1 91 ? 11.769 2.795 -1.332 1.00 91.56 91 ASP A C 1
ATOM 694 O O . ASP A 1 91 ? 12.275 3.760 -1.910 1.00 91.56 91 ASP A O 1
ATOM 698 N N . ALA A 1 92 ? 12.418 1.642 -1.143 1.00 90.56 92 ALA A N 1
ATOM 699 C CA . ALA A 1 92 ? 13.732 1.333 -1.714 1.00 90.56 92 ALA A CA 1
ATOM 700 C C . ALA A 1 92 ? 13.540 0.557 -3.023 1.00 90.56 92 ALA A C 1
ATOM 702 O O . ALA A 1 92 ? 13.515 -0.676 -3.041 1.00 90.56 92 ALA A O 1
ATOM 703 N N . VAL A 1 93 ? 13.318 1.293 -4.106 1.00 90.25 93 VAL A N 1
ATOM 704 C CA . VAL A 1 93 ? 12.920 0.738 -5.397 1.00 90.25 93 VAL A CA 1
ATOM 705 C C . VAL A 1 93 ? 14.075 -0.061 -6.003 1.00 90.25 93 VAL A C 1
ATOM 707 O O . VAL A 1 93 ? 15.230 0.357 -5.964 1.00 90.25 93 VAL A O 1
ATOM 710 N N . SER A 1 94 ? 13.770 -1.217 -6.595 1.00 91.38 94 SER A N 1
ATOM 711 C CA . SER A 1 94 ? 14.765 -2.135 -7.168 1.00 91.38 94 SER A CA 1
ATOM 712 C C . SER A 1 94 ? 15.590 -1.556 -8.324 1.00 91.38 94 SER A C 1
ATOM 714 O O . SER A 1 94 ? 16.562 -2.179 -8.735 1.00 91.38 94 SER A O 1
ATOM 716 N N . ASP A 1 95 ? 15.211 -0.395 -8.855 1.00 86.75 95 ASP A N 1
ATOM 7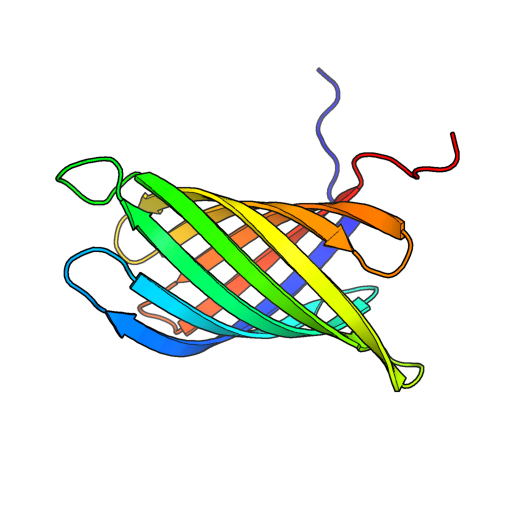17 C CA . ASP A 1 95 ? 15.950 0.338 -9.887 1.00 86.75 95 ASP A CA 1
ATOM 718 C C . ASP A 1 95 ? 16.891 1.419 -9.323 1.00 86.75 95 ASP A C 1
ATOM 720 O O . ASP A 1 95 ? 17.400 2.247 -10.073 1.00 86.75 95 ASP A O 1
ATOM 724 N N . GLY A 1 96 ? 17.120 1.413 -8.006 1.00 85.38 96 GLY A N 1
ATOM 725 C CA . GLY A 1 96 ? 18.041 2.315 -7.314 1.00 85.38 96 GLY A CA 1
ATOM 726 C C . GLY A 1 96 ? 17.381 3.567 -6.736 1.00 85.38 96 GLY A C 1
ATOM 727 O O . GLY A 1 96 ? 17.987 4.254 -5.916 1.00 85.38 96 GLY A O 1
ATOM 728 N N . ARG A 1 97 ? 16.125 3.865 -7.089 1.00 85.56 97 ARG A N 1
ATOM 729 C CA . ARG A 1 97 ? 15.436 5.055 -6.571 1.00 85.56 97 ARG A CA 1
ATOM 730 C C . ARG A 1 97 ? 15.016 4.881 -5.112 1.00 85.56 97 ARG A C 1
ATOM 732 O O . ARG A 1 97 ? 14.476 3.847 -4.721 1.00 85.56 97 ARG A O 1
ATOM 739 N N . MET A 1 98 ? 15.162 5.944 -4.321 1.00 88.44 98 MET A N 1
ATOM 740 C CA . MET A 1 98 ? 14.583 6.041 -2.979 1.00 88.44 98 MET A CA 1
ATOM 741 C C . MET A 1 98 ? 13.480 7.099 -2.944 1.00 88.44 98 MET A C 1
ATOM 743 O O . MET A 1 98 ? 13.730 8.285 -3.186 1.00 88.44 98 MET A O 1
ATOM 747 N N . ASN A 1 99 ? 12.262 6.672 -2.608 1.00 88.56 99 ASN A N 1
ATOM 748 C CA . ASN A 1 99 ? 11.098 7.552 -2.529 1.00 88.56 99 ASN A CA 1
ATOM 749 C C . ASN A 1 99 ? 10.565 7.647 -1.098 1.00 88.56 99 ASN A C 1
ATOM 751 O O . ASN A 1 99 ? 10.584 6.672 -0.351 1.00 88.56 99 ASN A O 1
ATOM 755 N N . ILE A 1 100 ? 10.000 8.803 -0.752 1.00 92.88 100 ILE A N 1
ATOM 756 C CA . ILE A 1 100 ? 8.974 8.905 0.288 1.00 92.88 100 ILE A CA 1
ATOM 757 C C . ILE A 1 100 ? 7.620 8.859 -0.407 1.00 92.88 100 ILE A C 1
ATOM 759 O O . ILE A 1 100 ? 7.390 9.575 -1.380 1.00 92.88 100 ILE A O 1
ATOM 763 N N . VAL A 1 101 ? 6.699 8.057 0.107 1.00 94.81 101 VAL A N 1
ATOM 764 C CA . VAL A 1 101 ? 5.364 7.898 -0.458 1.00 94.81 101 VAL A CA 1
ATOM 765 C C . VAL A 1 101 ? 4.324 8.137 0.623 1.00 94.81 101 VAL A C 1
ATOM 767 O O . VAL A 1 101 ? 4.435 7.672 1.759 1.00 94.81 101 VAL A O 1
ATOM 770 N N . ARG A 1 102 ? 3.287 8.880 0.250 1.00 96.81 102 ARG A N 1
ATOM 771 C CA . ARG A 1 102 ? 2.065 9.049 1.019 1.00 96.81 102 ARG A CA 1
ATOM 772 C C . ARG A 1 102 ? 0.939 8.319 0.306 1.00 96.81 102 ARG A C 1
ATOM 774 O O . ARG A 1 102 ? 0.769 8.477 -0.900 1.00 96.81 102 ARG A O 1
ATOM 781 N N . GLN A 1 103 ? 0.155 7.556 1.056 1.00 98.12 103 GLN A N 1
ATOM 782 C CA . GLN A 1 103 ? -1.045 6.911 0.532 1.00 98.12 103 GLN A CA 1
ATOM 783 C C . GLN A 1 103 ? -2.233 7.194 1.443 1.00 98.12 103 GLN A C 1
ATOM 785 O O . GLN A 1 103 ? -2.075 7.349 2.659 1.00 98.12 103 GLN A O 1
ATOM 790 N N . VAL A 1 104 ? -3.416 7.280 0.849 1.00 98.62 104 VAL A N 1
ATOM 791 C CA . VAL A 1 104 ? -4.684 7.446 1.556 1.00 98.62 104 VAL A CA 1
ATOM 792 C C . VAL A 1 104 ? -5.582 6.289 1.159 1.00 98.62 104 VAL A C 1
ATOM 794 O O . VAL A 1 104 ? -6.016 6.223 0.020 1.00 98.62 104 VAL A O 1
ATOM 797 N N . HIS A 1 105 ? -5.822 5.370 2.089 1.00 98.56 105 HIS A N 1
ATOM 798 C CA . HIS A 1 105 ? -6.628 4.169 1.876 1.00 98.56 105 HIS A CA 1
ATOM 799 C C . HIS A 1 105 ? -8.005 4.388 2.492 1.00 98.56 105 HIS A C 1
ATOM 801 O O . HIS A 1 105 ? -8.130 4.370 3.720 1.00 98.56 105 HIS A O 1
ATOM 807 N N . ASN A 1 106 ? -9.027 4.600 1.66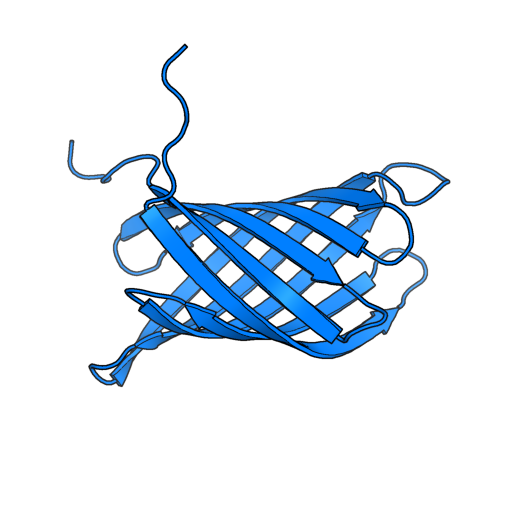7 1.00 98.38 106 ASN A N 1
ATOM 808 C CA . ASN A 1 106 ? -10.403 4.735 2.129 1.00 98.38 106 ASN A CA 1
ATOM 809 C C . ASN A 1 106 ? -11.078 3.357 2.130 1.00 98.38 106 ASN A C 1
ATOM 811 O O . ASN A 1 106 ? -11.334 2.767 1.078 1.00 98.38 106 ASN A O 1
ATOM 815 N N . LEU A 1 107 ? -11.371 2.814 3.315 1.00 97.12 107 LEU A N 1
ATOM 816 C CA . LEU A 1 107 ? -11.958 1.476 3.410 1.00 97.12 107 LEU A CA 1
ATOM 817 C C . LEU A 1 107 ? -13.430 1.414 2.984 1.00 97.12 107 LEU A C 1
ATOM 819 O O . LEU A 1 107 ? -13.886 0.323 2.623 1.00 97.12 107 LEU A O 1
ATOM 823 N N . ALA A 1 108 ? -14.153 2.537 3.033 1.00 97.19 108 ALA A N 1
ATOM 824 C CA . ALA A 1 108 ? -15.559 2.620 2.656 1.00 97.19 108 ALA A CA 1
ATOM 825 C C . ALA A 1 108 ? -15.736 2.689 1.135 1.00 97.19 108 ALA A C 1
ATOM 827 O O . ALA A 1 108 ? -16.535 1.932 0.587 1.00 97.19 108 ALA A O 1
ATOM 828 N N . THR A 1 109 ? -14.962 3.537 0.449 1.00 98.25 109 THR A N 1
ATOM 829 C CA . THR A 1 109 ? -15.010 3.661 -1.021 1.00 98.25 109 THR A CA 1
ATOM 830 C C . THR A 1 109 ? -14.128 2.643 -1.736 1.00 98.25 109 THR A C 1
ATOM 832 O O . THR A 1 109 ? -14.295 2.428 -2.932 1.00 98.25 109 THR A O 1
ATOM 835 N N . LYS A 1 110 ? -13.222 1.978 -1.004 1.00 98.50 110 LYS A N 1
ATOM 836 C CA . LYS A 1 110 ? -12.189 1.076 -1.542 1.00 98.50 110 LYS A CA 1
ATOM 837 C C . LYS A 1 110 ? -11.186 1.782 -2.453 1.00 98.50 110 LYS A C 1
ATOM 839 O O . LYS A 1 110 ? -10.514 1.118 -3.234 1.00 98.50 110 LYS A O 1
ATOM 844 N N . GLU A 1 111 ? -11.041 3.093 -2.335 1.00 98.75 111 GLU A N 1
ATOM 845 C CA . GLU A 1 111 ? -10.096 3.874 -3.130 1.00 98.75 111 GLU A CA 1
ATOM 846 C C . GLU A 1 111 ? -8.760 4.040 -2.403 1.00 98.75 111 GLU A C 1
ATOM 848 O O . GLU A 1 111 ? -8.691 4.092 -1.168 1.00 98.75 111 GLU A O 1
ATOM 853 N N . VAL A 1 112 ? -7.690 4.128 -3.190 1.00 98.81 112 VAL A N 1
ATOM 854 C CA . VAL A 1 112 ? -6.3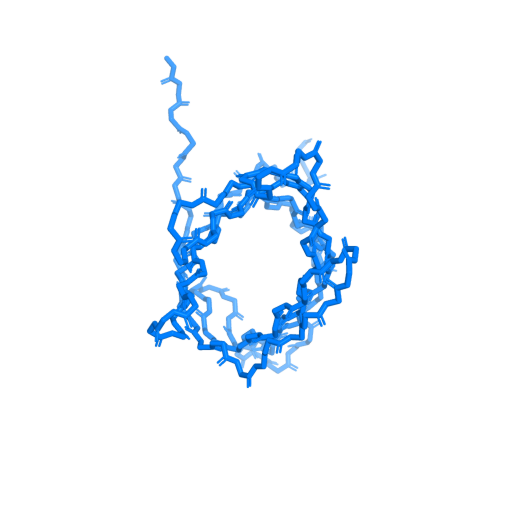46 4.450 -2.715 1.00 98.81 112 VAL A CA 1
ATOM 855 C C . VAL A 1 112 ? -5.799 5.616 -3.520 1.00 98.81 112 VAL A C 1
ATOM 857 O O . VAL A 1 112 ? -5.584 5.475 -4.721 1.00 98.81 112 VAL A O 1
ATOM 860 N N . ASP A 1 113 ? -5.498 6.729 -2.857 1.00 98.56 113 ASP A N 1
ATOM 861 C CA . ASP A 1 113 ? -4.729 7.822 -3.457 1.00 98.56 113 ASP A CA 1
ATOM 862 C C . ASP A 1 113 ? -3.249 7.658 -3.138 1.00 98.56 113 ASP A C 1
ATOM 864 O O . ASP A 1 113 ? -2.883 7.309 -2.013 1.00 98.56 113 ASP A O 1
ATOM 868 N N . ILE A 1 114 ? -2.386 7.945 -4.112 1.00 97.62 114 ILE A N 1
ATOM 869 C CA . ILE A 1 114 ? -0.936 7.787 -3.994 1.00 97.62 114 ILE A CA 1
ATOM 870 C C . ILE A 1 114 ? -0.254 9.095 -4.389 1.00 97.62 114 ILE A C 1
ATOM 872 O O . ILE A 1 114 ? -0.539 9.687 -5.429 1.00 97.62 114 ILE A O 1
ATOM 876 N N . GLN A 1 115 ? 0.693 9.532 -3.565 1.00 95.56 115 GLN A N 1
ATOM 877 C CA . GLN A 1 115 ? 1.596 10.642 -3.849 1.00 95.56 115 GLN A CA 1
ATOM 878 C C . GLN A 1 115 ? 3.012 10.203 -3.511 1.00 95.56 115 GLN A C 1
ATOM 880 O O . GLN A 1 115 ? 3.240 9.666 -2.428 1.00 95.56 115 GLN A O 1
ATOM 885 N N . TRP A 1 116 ? 3.965 10.445 -4.403 1.00 91.81 116 TRP A N 1
ATOM 886 C CA . TRP A 1 116 ? 5.360 10.108 -4.145 1.00 91.81 116 TRP A CA 1
ATOM 887 C C . TRP A 1 116 ? 6.275 11.310 -4.346 1.00 91.81 116 TRP A C 1
ATOM 889 O O . TRP A 1 116 ? 6.028 12.221 -5.140 1.00 91.81 116 TRP A O 1
ATOM 899 N N . PHE A 1 117 ? 7.344 11.299 -3.569 1.00 89.31 117 PHE A N 1
ATOM 900 C CA . PHE A 1 117 ? 8.305 12.368 -3.420 1.00 89.31 117 PHE A CA 1
ATOM 901 C C . PHE A 1 117 ? 9.687 11.732 -3.541 1.00 89.31 117 PHE A C 1
ATOM 903 O O . PHE A 1 117 ? 9.990 10.768 -2.839 1.00 89.31 117 PHE A O 1
ATOM 910 N N . SER A 1 118 ? 10.525 12.243 -4.438 1.00 72.50 118 SER A N 1
ATOM 911 C CA . SER A 1 118 ? 11.915 11.787 -4.509 1.00 72.50 118 SER A CA 1
ATOM 912 C C . SER A 1 118 ? 12.674 12.382 -3.334 1.00 72.50 118 SER A C 1
ATOM 914 O O . SER A 1 118 ? 12.560 13.583 -3.068 1.00 72.50 118 SER A O 1
ATOM 916 N N . THR A 1 119 ? 13.411 11.534 -2.624 1.00 64.81 119 THR A N 1
ATOM 917 C CA . THR A 1 119 ? 14.283 11.992 -1.549 1.00 64.81 119 THR A CA 1
ATOM 918 C C . THR A 1 119 ? 15.706 12.201 -2.031 1.00 64.81 119 THR A C 1
ATOM 920 O O . THR A 1 119 ? 16.225 13.286 -1.796 1.00 64.81 119 THR A O 1
ATOM 923 N N . PHE A 1 120 ? 16.308 11.235 -2.738 1.00 57.69 120 PHE A N 1
ATOM 924 C CA . PHE A 1 120 ? 17.701 11.301 -3.204 1.00 57.69 120 PHE A CA 1
ATOM 925 C C . PHE A 1 120 ? 17.909 10.358 -4.404 1.00 57.69 120 PHE A C 1
ATOM 927 O O . PHE A 1 120 ? 17.405 9.233 -4.375 1.00 57.69 120 PHE A O 1
ATOM 934 N N . ASP A 1 121 ? 18.649 10.801 -5.424 1.00 52.81 121 ASP A N 1
ATOM 935 C CA . ASP A 1 121 ? 19.303 9.887 -6.368 1.00 52.81 121 ASP A CA 1
ATOM 936 C C . ASP A 1 121 ? 20.543 9.344 -5.646 1.00 52.81 121 ASP A C 1
ATOM 938 O O . ASP A 1 121 ? 21.323 10.121 -5.099 1.00 52.81 121 ASP A O 1
ATOM 942 N N . THR A 1 122 ? 20.728 8.026 -5.583 1.00 51.88 122 THR A N 1
ATOM 943 C CA . THR A 1 122 ? 21.839 7.404 -4.832 1.00 51.88 122 THR A CA 1
ATOM 944 C C . THR A 1 122 ? 23.225 7.647 -5.444 1.00 51.88 122 THR A C 1
ATOM 946 O O . THR A 1 122 ? 24.214 7.164 -4.900 1.00 51.88 122 THR A O 1
ATOM 949 N N . ASP A 1 123 ? 23.291 8.405 -6.541 1.00 50.94 123 ASP A N 1
ATOM 950 C CA . ASP A 1 123 ? 24.497 8.678 -7.328 1.00 50.94 123 ASP A CA 1
ATOM 951 C C . ASP A 1 123 ? 25.038 10.114 -7.144 1.00 50.94 123 ASP A C 1
ATOM 953 O O . ASP A 1 123 ? 25.879 10.555 -7.930 1.00 50.94 123 ASP A O 1
ATOM 957 N N . SER A 1 124 ? 24.562 10.863 -6.136 1.00 44.75 124 SER A N 1
ATOM 958 C CA . SER A 1 124 ? 25.083 12.202 -5.798 1.00 44.75 124 SER A CA 1
ATOM 959 C C . SER A 1 124 ? 26.214 12.178 -4.776 1.00 44.75 124 SER A C 1
ATOM 961 O O . SER A 1 124 ? 25.978 11.599 -3.690 1.00 44.75 124 SER A O 1
#

pLDDT: mean 91.59, std 12.21, range [44.75, 98.88]